Protein AF-A0A936EGN8-F1 (afdb_monomer)

Foldseek 3Di:
DQEEEEFAEQDPVRHGDPVSVVVQVVVCVVVVLNYEYEAEYCDWDWDDDVSYIYTHAHADPPCVQRHGPRLLCVLQVDQHQEYEYEDYDPVSVVSLVVSCVNNVHDYHYDYDVPPPPPDDDDPPPPDDPPDDDDDD

Structure (mmCIF, N/CA/C/O backbone):
data_AF-A0A936EGN8-F1
#
_entry.id   AF-A0A936EGN8-F1
#
loop_
_atom_site.group_PDB
_atom_site.id
_atom_site.type_symbol
_atom_site.label_atom_id
_atom_site.label_alt_id
_atom_site.label_comp_id
_atom_site.label_asym_id
_atom_site.label_entity_id
_atom_site.label_seq_id
_atom_site.pdbx_PDB_ins_code
_atom_site.Cartn_x
_atom_site.Cartn_y
_atom_site.Cartn_z
_atom_site.occupancy
_atom_site.B_iso_or_equiv
_atom_site.auth_seq_id
_atom_site.auth_comp_id
_atom_site.auth_asym_id
_atom_site.auth_atom_id
_atom_site.pdbx_PDB_model_num
ATOM 1 N N . MET A 1 1 ? -2.311 2.245 14.837 1.00 80.75 1 MET A N 1
ATOM 2 C CA . MET A 1 1 ? -2.786 1.281 13.823 1.00 80.75 1 MET A CA 1
ATOM 3 C C . MET A 1 1 ? -1.656 0.881 12.886 1.00 80.75 1 MET A C 1
ATOM 5 O O . MET A 1 1 ? -0.780 1.708 12.692 1.00 80.75 1 MET A O 1
ATOM 9 N N . ARG A 1 2 ? -1.634 -0.321 12.297 1.00 89.88 2 ARG A N 1
ATOM 10 C CA . ARG A 1 2 ? -0.631 -0.701 11.271 1.00 89.88 2 ARG A CA 1
ATOM 11 C C . ARG A 1 2 ? -1.094 -0.298 9.873 1.00 89.88 2 ARG A C 1
ATOM 13 O O . ARG A 1 2 ? -1.882 -1.013 9.254 1.00 89.88 2 ARG A O 1
ATOM 20 N N . ILE A 1 3 ? -0.594 0.835 9.389 1.00 93.06 3 ILE A N 1
ATOM 21 C CA . ILE A 1 3 ? -1.029 1.446 8.130 1.00 93.06 3 ILE A CA 1
ATOM 22 C C . ILE A 1 3 ? 0.050 1.280 7.060 1.00 93.06 3 ILE A C 1
ATOM 24 O O . ILE A 1 3 ? 1.233 1.525 7.302 1.00 93.06 3 ILE A O 1
ATOM 28 N N . VAL A 1 4 ? -0.360 0.903 5.853 1.00 93.62 4 VAL A N 1
ATOM 29 C CA . VAL A 1 4 ? 0.516 0.890 4.678 1.00 93.62 4 VAL A CA 1
ATOM 30 C C . VAL A 1 4 ? -0.022 1.834 3.620 1.00 93.62 4 VAL A C 1
ATOM 32 O O . VAL A 1 4 ? -1.131 1.651 3.129 1.00 93.62 4 VAL A O 1
ATOM 35 N N . HIS A 1 5 ? 0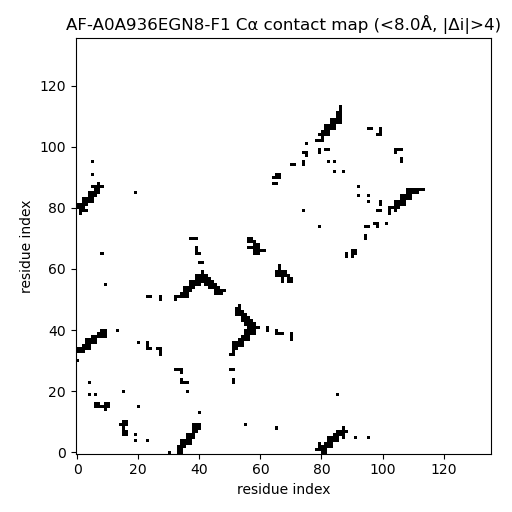.808 2.790 3.220 1.00 92.62 5 HIS A N 1
ATOM 36 C CA . HIS A 1 5 ? 0.6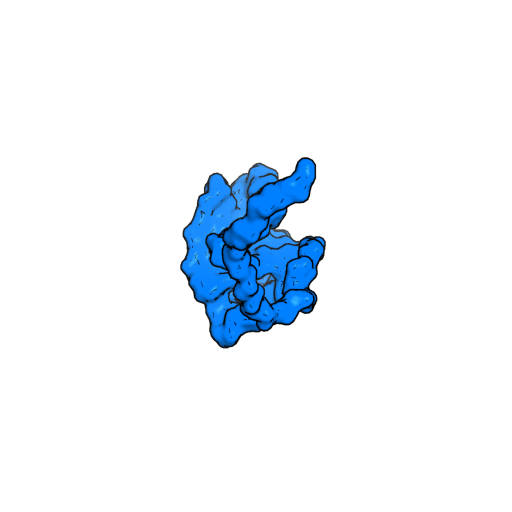41 3.561 1.999 1.00 92.62 5 HIS A CA 1
ATOM 37 C C . HIS A 1 5 ? 1.280 2.797 0.854 1.00 92.62 5 HIS A C 1
ATOM 39 O O . HIS A 1 5 ? 2.477 2.521 0.876 1.00 92.62 5 HIS A O 1
ATOM 45 N N . LEU A 1 6 ? 0.492 2.461 -0.154 1.00 89.88 6 LEU A N 1
ATOM 46 C CA . LEU A 1 6 ? 0.990 1.891 -1.389 1.00 89.88 6 LEU A CA 1
ATOM 47 C C . LEU A 1 6 ? 1.031 2.998 -2.437 1.00 89.88 6 LEU A C 1
ATOM 49 O O . LEU A 1 6 ? -0.014 3.484 -2.859 1.00 89.88 6 LEU A O 1
ATOM 53 N N . ALA A 1 7 ? 2.232 3.421 -2.805 1.00 85.62 7 ALA A N 1
ATOM 54 C CA . ALA A 1 7 ? 2.460 4.516 -3.733 1.00 85.62 7 ALA A CA 1
ATOM 55 C C . ALA A 1 7 ? 2.627 4.013 -5.180 1.00 85.62 7 ALA A C 1
ATOM 57 O O . ALA A 1 7 ? 3.054 2.865 -5.379 1.00 85.62 7 ALA A O 1
ATOM 58 N N . PRO A 1 8 ? 2.353 4.863 -6.192 1.00 72.62 8 PRO A N 1
ATOM 59 C CA . PRO A 1 8 ? 2.725 4.580 -7.575 1.00 72.62 8 PRO A CA 1
ATOM 60 C C . PRO A 1 8 ? 4.245 4.393 -7.686 1.00 72.62 8 PRO A C 1
ATOM 62 O O . PRO A 1 8 ? 4.982 4.738 -6.759 1.00 72.62 8 PRO A O 1
ATOM 65 N N . HIS A 1 9 ? 4.714 3.856 -8.819 1.00 64.44 9 HIS A N 1
ATOM 66 C CA . HIS A 1 9 ? 6.144 3.717 -9.129 1.00 64.44 9 HIS A CA 1
ATOM 67 C C . HIS A 1 9 ? 6.968 4.911 -8.621 1.00 64.44 9 HIS A C 1
ATOM 69 O O . HIS A 1 9 ? 6.570 6.064 -8.803 1.00 64.44 9 HIS A O 1
ATOM 75 N N . LEU A 1 10 ? 8.119 4.629 -8.000 1.00 61.81 10 LEU A N 1
ATOM 76 C CA . LEU A 1 10 ? 9.070 5.676 -7.625 1.00 61.81 10 LEU A CA 1
ATOM 77 C C . LEU A 1 10 ? 9.386 6.534 -8.851 1.00 61.81 10 LEU A C 1
ATOM 79 O O . LEU A 1 10 ? 9.612 5.998 -9.938 1.00 61.81 10 LEU A O 1
ATOM 83 N N . SER A 1 11 ? 9.399 7.855 -8.662 1.00 54.53 11 SER A N 1
ATOM 84 C CA . SER A 1 11 ? 9.835 8.806 -9.688 1.00 54.53 11 SER A CA 1
ATOM 85 C C . SER A 1 11 ? 11.205 8.416 -10.259 1.00 54.53 11 SER A C 1
ATOM 87 O O . SER A 1 11 ? 11.956 7.668 -9.633 1.00 54.53 11 SER A O 1
ATOM 89 N N . ALA A 1 12 ? 11.582 8.962 -11.419 1.00 41.56 12 ALA A N 1
ATOM 90 C CA . ALA A 1 12 ? 12.909 8.744 -12.012 1.00 41.56 12 ALA A CA 1
ATOM 91 C C . ALA A 1 12 ? 14.075 9.083 -11.050 1.00 41.56 12 ALA A C 1
ATOM 93 O O . ALA A 1 12 ? 15.164 8.536 -11.185 1.00 41.56 12 ALA A O 1
ATOM 94 N N . ALA A 1 13 ? 13.829 9.926 -10.038 1.00 49.22 13 ALA A N 1
ATOM 95 C CA . ALA A 1 13 ? 14.766 10.254 -8.961 1.00 49.22 13 ALA A CA 1
ATOM 96 C C . ALA A 1 13 ? 14.781 9.237 -7.793 1.00 49.22 13 ALA A C 1
ATOM 98 O O . ALA A 1 13 ? 15.483 9.432 -6.802 1.00 49.22 13 ALA A O 1
ATOM 99 N N . GLY A 1 14 ? 13.997 8.160 -7.865 1.00 52.94 14 GLY A N 1
ATOM 100 C CA . GLY A 1 14 ? 13.889 7.148 -6.814 1.00 52.94 14 GLY A CA 1
ATOM 101 C C . GLY A 1 14 ? 13.109 7.606 -5.576 1.00 52.94 14 GLY A C 1
ATOM 102 O O . GLY A 1 14 ? 13.287 7.020 -4.509 1.00 52.94 14 GLY A O 1
ATOM 103 N N . ALA A 1 15 ? 12.268 8.641 -5.698 1.00 60.12 15 ALA A N 1
ATOM 104 C CA . ALA A 1 15 ? 11.488 9.214 -4.597 1.00 60.12 15 ALA A CA 1
ATOM 105 C C . ALA A 1 15 ? 9.974 9.015 -4.784 1.00 60.12 15 AL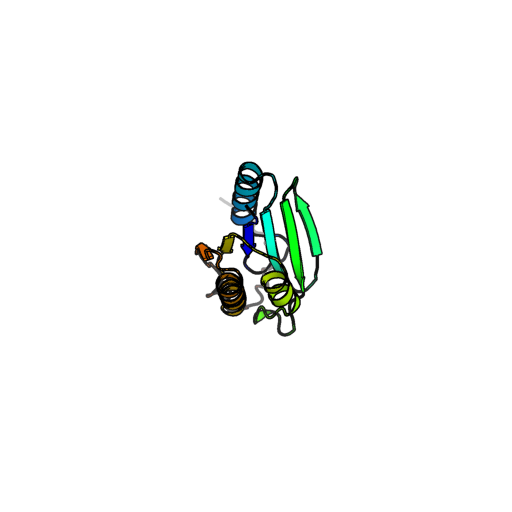A A C 1
ATOM 107 O O . ALA A 1 15 ? 9.466 9.033 -5.911 1.00 60.12 15 ALA A O 1
ATOM 108 N N . PHE A 1 16 ? 9.261 8.835 -3.670 1.00 71.81 16 PHE A N 1
ATOM 109 C CA . PHE A 1 16 ? 7.798 8.796 -3.633 1.00 71.81 16 PHE A CA 1
ATOM 110 C C . PHE A 1 16 ? 7.209 10.192 -3.868 1.00 71.81 16 PHE A C 1
ATOM 112 O O . PHE A 1 16 ? 7.869 11.196 -3.605 1.00 71.81 16 PHE A O 1
ATOM 119 N N . ALA A 1 17 ? 5.964 10.251 -4.349 1.00 77.19 17 ALA A N 1
ATOM 120 C CA . ALA A 1 17 ? 5.272 11.518 -4.568 1.00 77.19 17 ALA A CA 1
ATOM 121 C C . ALA A 1 17 ? 5.203 12.341 -3.258 1.00 77.19 17 ALA A C 1
ATOM 123 O O . ALA A 1 17 ? 4.826 11.774 -2.225 1.00 77.19 17 ALA A O 1
ATOM 124 N N . PRO A 1 18 ? 5.533 13.649 -3.281 1.00 80.69 18 PRO A N 1
ATOM 125 C CA . PRO A 1 18 ? 5.553 14.497 -2.087 1.00 80.69 18 PRO A CA 1
ATOM 126 C C . PRO A 1 18 ? 4.247 14.475 -1.291 1.00 80.69 18 PRO A C 1
ATOM 128 O O . PRO A 1 18 ? 4.288 14.367 -0.070 1.00 80.69 18 PRO A O 1
ATOM 131 N N . ASP A 1 19 ? 3.098 14.476 -1.969 1.00 82.38 19 ASP A N 1
ATOM 132 C CA . ASP A 1 19 ? 1.784 14.465 -1.313 1.00 82.38 19 ASP A CA 1
ATOM 133 C C . ASP A 1 19 ? 1.532 13.160 -0.548 1.00 82.38 19 ASP A C 1
ATOM 135 O O . ASP A 1 19 ? 1.026 13.168 0.575 1.00 82.38 19 ASP A O 1
ATOM 139 N N . VAL A 1 20 ? 1.954 12.026 -1.122 1.00 86.12 20 VAL A N 1
ATOM 140 C CA . VAL A 1 20 ? 1.873 10.714 -0.462 1.00 86.12 20 VAL A CA 1
ATOM 141 C C . VAL A 1 20 ? 2.768 10.694 0.771 1.00 86.12 20 VAL A C 1
ATOM 143 O O . VAL A 1 20 ? 2.360 10.177 1.809 1.00 86.12 20 VAL A O 1
ATOM 146 N N . LEU A 1 21 ? 3.970 11.269 0.675 1.00 86.62 21 LEU A N 1
ATOM 147 C CA . LEU A 1 21 ? 4.898 11.371 1.800 1.00 86.62 21 LEU A CA 1
ATOM 148 C C . LEU A 1 21 ? 4.358 12.281 2.905 1.00 86.62 21 LEU A C 1
ATOM 150 O O . LEU A 1 21 ? 4.399 11.890 4.068 1.00 86.62 21 LEU A O 1
ATOM 154 N N . ALA A 1 22 ? 3.828 13.455 2.560 1.00 87.69 22 ALA A N 1
ATOM 155 C CA . ALA A 1 22 ? 3.258 14.397 3.518 1.00 87.69 22 ALA A CA 1
ATOM 156 C C . ALA A 1 22 ? 2.073 13.778 4.271 1.00 87.69 22 ALA A C 1
ATOM 158 O O . ALA A 1 22 ? 2.019 13.835 5.501 1.00 87.69 22 ALA A O 1
ATOM 159 N N . LEU A 1 23 ? 1.168 13.113 3.548 1.00 89.12 23 LEU A N 1
ATOM 160 C CA . LEU A 1 23 ? 0.027 12.430 4.146 1.00 89.12 23 LEU A CA 1
ATOM 161 C C . LEU A 1 23 ? 0.458 11.248 5.025 1.00 89.12 23 LEU A C 1
ATOM 163 O O . LEU A 1 23 ? 0.011 11.136 6.166 1.00 89.12 23 LEU A O 1
ATOM 167 N N . ALA A 1 24 ? 1.361 10.398 4.529 1.00 90.00 24 ALA A N 1
ATOM 168 C CA . ALA A 1 24 ? 1.875 9.268 5.297 1.00 90.00 24 ALA A CA 1
ATOM 169 C C . ALA A 1 24 ? 2.605 9.733 6.565 1.00 90.00 24 ALA A C 1
ATOM 171 O O . ALA A 1 24 ? 2.483 9.101 7.612 1.00 90.00 24 ALA A O 1
ATOM 172 N N . HIS A 1 25 ? 3.323 10.855 6.497 1.00 90.31 25 HIS A N 1
ATOM 173 C CA . HIS A 1 25 ? 3.985 11.458 7.647 1.00 90.31 25 HIS A CA 1
ATOM 174 C C . HIS A 1 25 ? 2.976 11.995 8.673 1.00 90.31 25 HIS A C 1
ATOM 176 O O . HIS A 1 25 ? 3.098 11.695 9.860 1.00 90.31 25 HIS A O 1
ATOM 182 N N . ALA A 1 26 ? 1.934 12.707 8.234 1.00 89.75 26 ALA A N 1
ATOM 183 C CA . ALA A 1 26 ? 0.860 13.164 9.120 1.00 89.75 26 ALA A CA 1
ATOM 184 C C . ALA A 1 26 ? 0.141 11.985 9.804 1.00 89.75 26 ALA A C 1
ATOM 186 O O . ALA A 1 26 ? -0.107 12.005 11.010 1.00 89.75 26 ALA A O 1
ATOM 187 N N . GLN A 1 27 ? -0.129 10.905 9.066 1.00 90.44 27 GLN A N 1
ATOM 188 C CA . GLN A 1 27 ? -0.709 9.689 9.641 1.00 90.44 27 GLN A CA 1
ATOM 189 C C . GLN A 1 27 ? 0.259 8.959 10.573 1.00 90.44 27 GLN A C 1
ATOM 191 O O . GLN A 1 27 ? -0.187 8.387 11.568 1.00 90.44 27 GLN A O 1
ATOM 196 N N . ALA A 1 28 ? 1.565 8.992 10.293 1.00 90.44 28 ALA A N 1
ATOM 197 C CA . ALA A 1 28 ? 2.587 8.450 11.184 1.00 90.44 28 ALA A CA 1
ATOM 198 C C . ALA A 1 28 ? 2.594 9.182 12.524 1.00 90.44 28 ALA A C 1
ATOM 200 O O . ALA A 1 28 ? 2.613 8.527 13.563 1.00 90.44 28 ALA A O 1
ATOM 201 N N . GLN A 1 29 ? 2.486 10.511 12.511 1.00 88.94 29 GLN A N 1
ATOM 202 C CA . GLN A 1 29 ? 2.369 11.314 13.729 1.00 88.94 29 GLN A CA 1
ATOM 203 C C . GLN A 1 29 ? 1.097 10.971 14.518 1.00 88.94 29 GLN A C 1
ATOM 205 O O . GLN A 1 29 ? 1.162 10.794 15.730 1.00 88.94 29 GLN A O 1
ATOM 210 N N . ALA A 1 30 ? -0.039 10.792 13.838 1.00 87.94 30 ALA A N 1
ATOM 211 C CA . ALA A 1 30 ? -1.306 10.434 14.483 1.00 87.94 30 ALA A CA 1
ATOM 212 C C . ALA A 1 30 ? -1.384 8.969 14.967 1.00 87.94 30 ALA A C 1
ATOM 214 O O . ALA A 1 30 ? -2.207 8.643 15.817 1.00 87.94 30 ALA A O 1
ATOM 215 N N . SER A 1 31 ? -0.556 8.074 14.415 1.00 83.94 31 SER A N 1
ATOM 216 C CA . SER A 1 31 ? -0.608 6.621 14.659 1.00 83.94 31 SER A CA 1
ATOM 217 C C . SER A 1 31 ? 0.612 6.072 15.407 1.00 83.94 31 SER A C 1
ATOM 219 O O . SER A 1 31 ? 0.847 4.860 15.350 1.00 83.94 31 SER A O 1
ATOM 221 N N . GLU A 1 32 ? 1.396 6.939 16.059 1.00 85.19 32 GLU A N 1
ATOM 222 C CA . GLU A 1 32 ? 2.626 6.590 16.794 1.00 85.19 32 GLU A CA 1
ATOM 223 C C . GLU A 1 32 ? 3.649 5.819 15.932 1.00 85.19 32 GLU A C 1
ATOM 225 O O . GLU A 1 32 ? 4.142 4.753 16.302 1.00 85.19 32 GLU A O 1
ATOM 230 N N . GLY A 1 33 ? 3.924 6.308 14.720 1.00 76.06 33 GLY A N 1
ATOM 231 C CA . GLY A 1 33 ? 4.986 5.781 13.851 1.00 76.06 33 GLY A CA 1
ATOM 232 C C . GLY A 1 33 ? 4.685 4.437 13.176 1.00 76.06 33 GLY A C 1
ATOM 233 O O . GLY A 1 33 ? 5.532 3.876 12.487 1.00 76.06 33 GLY A O 1
ATOM 234 N N . ARG A 1 34 ? 3.472 3.890 13.305 1.00 86.56 34 ARG A N 1
ATOM 235 C CA . ARG A 1 34 ? 3.106 2.575 12.733 1.00 86.56 34 ARG A CA 1
ATOM 236 C C . ARG A 1 34 ? 2.691 2.628 11.254 1.00 86.56 34 ARG A C 1
ATOM 238 O O . ARG A 1 34 ? 1.816 1.872 10.822 1.00 86.56 34 ARG A O 1
ATOM 245 N N . VAL A 1 35 ? 3.318 3.510 10.477 1.00 91.88 35 VAL A N 1
ATOM 246 C CA . VAL A 1 35 ? 2.994 3.769 9.067 1.00 91.88 35 VAL A CA 1
ATOM 247 C C . VAL A 1 35 ? 4.198 3.456 8.190 1.00 91.88 35 VAL A C 1
ATOM 249 O O . VAL A 1 35 ? 5.331 3.798 8.524 1.00 91.88 35 VAL A O 1
ATOM 252 N N . LYS A 1 36 ? 3.959 2.801 7.053 1.00 92.56 36 LYS A N 1
ATOM 253 C CA . LYS A 1 36 ? 4.992 2.527 6.045 1.00 92.56 36 LYS A CA 1
ATOM 254 C C . LYS A 1 36 ? 4.534 2.988 4.677 1.00 92.56 36 LYS A C 1
ATOM 256 O O . LYS A 1 36 ? 3.360 2.837 4.350 1.00 92.56 36 LYS A O 1
ATOM 261 N N . VAL A 1 37 ? 5.464 3.461 3.856 1.00 91.56 37 VAL A N 1
ATOM 262 C CA . VAL A 1 37 ? 5.228 3.702 2.428 1.00 91.56 37 VAL A CA 1
ATOM 263 C C . VAL A 1 37 ? 5.946 2.630 1.628 1.00 91.56 37 VAL A C 1
ATOM 265 O O . VAL A 1 37 ? 7.151 2.434 1.774 1.00 91.56 37 VAL A O 1
ATOM 268 N N . LEU A 1 38 ? 5.200 1.926 0.787 1.00 90.44 38 LEU A N 1
ATOM 269 C CA . LEU A 1 38 ? 5.692 0.865 -0.075 1.00 90.44 38 LEU A CA 1
ATOM 270 C C . LEU A 1 38 ? 5.461 1.242 -1.536 1.00 90.44 38 LEU A C 1
ATOM 272 O O . LEU A 1 38 ? 4.447 1.844 -1.880 1.00 90.44 38 LEU A O 1
ATOM 276 N N . GLY A 1 39 ? 6.358 0.810 -2.413 1.00 87.38 39 GLY A N 1
ATOM 277 C CA . GLY A 1 39 ? 6.151 0.875 -3.856 1.00 87.38 39 GLY A CA 1
ATOM 278 C C . GLY A 1 39 ? 7.052 -0.097 -4.598 1.00 87.38 39 GLY A C 1
ATOM 279 O O . GLY A 1 39 ? 8.044 -0.583 -4.052 1.00 87.38 39 GLY A O 1
ATOM 280 N N . ALA A 1 40 ? 6.693 -0.395 -5.844 1.00 84.88 40 ALA A N 1
ATOM 281 C CA . ALA A 1 40 ? 7.545 -1.165 -6.740 1.00 84.88 40 ALA A CA 1
ATOM 282 C C . ALA A 1 40 ? 8.524 -0.232 -7.474 1.00 84.88 40 ALA A C 1
ATOM 284 O O . ALA A 1 40 ? 8.137 0.842 -7.939 1.00 84.88 40 ALA A O 1
ATOM 285 N N . ALA A 1 41 ? 9.783 -0.644 -7.601 1.00 80.81 41 ALA A N 1
ATOM 286 C CA . ALA A 1 41 ? 10.816 0.101 -8.320 1.00 80.81 41 ALA A CA 1
ATOM 287 C C . ALA A 1 41 ? 11.858 -0.843 -8.931 1.00 80.81 41 ALA A C 1
ATOM 289 O O . ALA A 1 41 ? 11.949 -1.976 -8.469 1.00 80.81 41 ALA A O 1
ATOM 290 N N . PRO A 1 42 ? 12.642 -0.416 -9.940 1.00 78.38 42 PRO A N 1
ATOM 291 C CA . PRO A 1 42 ? 13.676 -1.263 -10.542 1.00 78.38 42 PRO A CA 1
ATOM 292 C C . PRO A 1 42 ? 14.630 -1.859 -9.501 1.00 78.38 42 PRO A C 1
ATOM 294 O O . PRO A 1 42 ? 14.859 -3.065 -9.499 1.00 78.38 42 PRO A O 1
ATOM 297 N N . ASP A 1 43 ? 15.063 -1.034 -8.546 1.00 81.25 43 ASP A N 1
ATOM 298 C CA . ASP A 1 43 ? 15.963 -1.438 -7.472 1.00 81.25 43 ASP A CA 1
ATOM 299 C C . ASP A 1 43 ? 15.267 -1.402 -6.112 1.00 81.25 43 ASP A C 1
ATOM 301 O O . ASP A 1 43 ? 14.502 -0.486 -5.789 1.00 81.25 43 ASP A O 1
ATOM 305 N N . ALA A 1 44 ? 15.5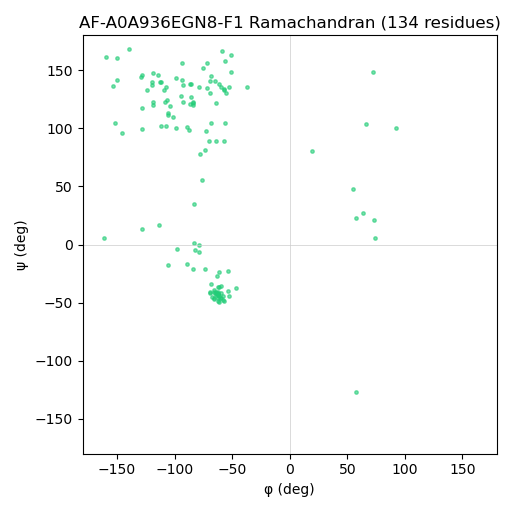63 -2.403 -5.282 1.00 85.50 44 ALA A N 1
ATOM 306 C CA . ALA A 1 44 ? 15.119 -2.407 -3.898 1.00 85.50 44 ALA A CA 1
ATOM 307 C C . ALA A 1 44 ? 15.908 -1.374 -3.082 1.00 85.50 44 ALA A C 1
ATOM 309 O O . ALA A 1 44 ? 17.133 -1.294 -3.151 1.00 85.50 44 ALA A O 1
ATOM 310 N N . ARG A 1 45 ? 15.201 -0.603 -2.260 1.00 87.00 45 ARG A N 1
ATOM 311 C CA . ARG A 1 45 ? 15.780 0.425 -1.389 1.00 87.00 45 ARG A CA 1
ATOM 312 C C . ARG A 1 45 ? 14.918 0.572 -0.151 1.00 87.00 45 ARG A C 1
ATOM 314 O O . ARG A 1 45 ? 13.696 0.508 -0.225 1.00 87.00 45 ARG A O 1
ATOM 321 N N . THR A 1 46 ? 15.548 0.773 0.996 1.00 88.69 46 THR A N 1
ATOM 322 C CA . THR A 1 46 ? 14.850 1.152 2.226 1.00 88.69 46 THR A CA 1
ATOM 323 C C . THR A 1 46 ? 15.459 2.445 2.736 1.00 88.69 46 THR A C 1
AT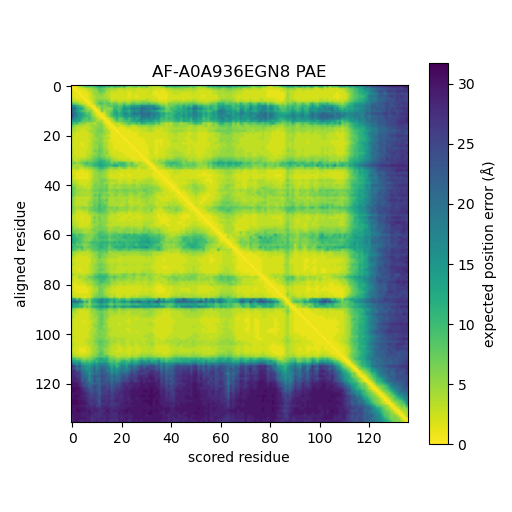OM 325 O O . THR A 1 46 ? 16.680 2.579 2.769 1.00 88.69 46 THR A O 1
ATOM 328 N N . SER A 1 47 ? 14.616 3.399 3.102 1.00 86.75 47 SER A N 1
ATOM 329 C CA . SER A 1 47 ? 15.015 4.653 3.732 1.00 86.75 47 SER A CA 1
ATOM 330 C C . SER A 1 47 ? 14.028 5.019 4.837 1.00 86.75 47 SER A C 1
ATOM 332 O O . SER A 1 47 ? 12.975 4.395 4.990 1.00 86.75 47 SER A O 1
ATOM 334 N N . ARG A 1 48 ? 14.393 6.007 5.654 1.00 85.50 48 ARG A N 1
ATOM 335 C CA . ARG A 1 48 ? 13.533 6.551 6.705 1.00 85.50 48 ARG A CA 1
ATOM 336 C C . ARG A 1 48 ? 13.475 8.065 6.607 1.00 85.50 48 ARG A C 1
ATOM 338 O O . ARG A 1 48 ? 14.480 8.693 6.284 1.00 85.50 48 ARG A O 1
ATOM 345 N N . VAL A 1 49 ? 12.309 8.624 6.903 1.00 80.62 49 VAL A N 1
ATOM 346 C CA . VAL A 1 49 ? 12.091 10.067 7.053 1.00 80.62 49 VAL A CA 1
ATOM 347 C C . VAL A 1 49 ? 11.394 10.269 8.392 1.00 80.62 49 VAL A C 1
ATOM 349 O O . VAL A 1 49 ? 10.201 9.999 8.520 1.00 80.62 49 VAL A O 1
ATOM 352 N N . GLY A 1 50 ? 12.163 10.652 9.414 1.00 81.62 50 GLY A N 1
ATOM 353 C CA . GLY A 1 50 ? 11.703 10.572 10.803 1.00 81.62 50 GLY A CA 1
ATOM 354 C C . GLY A 1 50 ? 11.313 9.134 11.164 1.00 81.62 50 GLY A C 1
ATOM 355 O O . GLY A 1 50 ? 12.075 8.200 10.913 1.00 81.62 50 GLY A O 1
ATOM 356 N N . GLU A 1 51 ? 10.093 8.960 11.672 1.00 80.50 51 GLU A N 1
ATOM 357 C CA . GLU A 1 51 ? 9.518 7.655 12.038 1.00 80.50 51 GLU A CA 1
ATOM 358 C C . GLU A 1 51 ? 8.912 6.885 10.849 1.00 80.50 51 GLU A C 1
ATOM 360 O O . GLU A 1 51 ? 8.481 5.742 10.991 1.00 80.50 51 GLU A O 1
ATOM 365 N N . LEU A 1 52 ? 8.866 7.490 9.656 1.00 86.00 52 LEU A N 1
ATOM 366 C CA . LEU A 1 52 ? 8.258 6.882 8.476 1.00 86.00 52 LEU A CA 1
ATOM 367 C C . LEU A 1 52 ? 9.246 5.946 7.768 1.00 86.00 52 LEU A C 1
ATOM 369 O O . LEU A 1 52 ? 10.291 6.382 7.280 1.00 86.00 52 LEU A O 1
ATOM 373 N N . GLU A 1 53 ? 8.897 4.662 7.652 1.00 88.62 53 GLU A N 1
ATOM 374 C CA . GLU A 1 53 ? 9.655 3.693 6.851 1.00 88.62 53 GLU A CA 1
ATOM 375 C C . GLU A 1 53 ? 9.222 3.761 5.380 1.00 88.62 53 GLU A C 1
ATOM 377 O O . GLU A 1 53 ? 8.058 3.532 5.046 1.00 88.62 53 GLU A O 1
ATOM 382 N N . LEU A 1 54 ? 10.177 4.030 4.493 1.00 88.94 54 LEU A N 1
ATOM 383 C CA . LEU A 1 54 ? 9.993 4.076 3.047 1.00 88.94 54 LEU A CA 1
ATOM 384 C C . LEU A 1 54 ? 10.665 2.852 2.421 1.00 88.94 54 LEU A C 1
ATOM 386 O O . LEU A 1 54 ? 11.870 2.652 2.584 1.00 88.94 54 LEU A O 1
ATOM 390 N N . ARG A 1 55 ? 9.916 2.027 1.683 1.00 90.00 55 ARG A N 1
ATOM 391 C CA . ARG A 1 55 ? 10.462 0.840 1.011 1.00 90.00 55 ARG A CA 1
ATOM 392 C C . ARG A 1 55 ? 10.103 0.784 -0.463 1.00 90.00 55 ARG A C 1
ATOM 394 O O . ARG A 1 55 ? 8.952 0.591 -0.850 1.00 90.00 55 ARG A O 1
ATOM 401 N N . ALA A 1 56 ? 11.144 0.829 -1.272 1.00 87.38 56 ALA A N 1
ATOM 402 C CA . ALA A 1 56 ? 11.143 0.397 -2.650 1.00 87.38 56 ALA A CA 1
ATOM 403 C C . ALA A 1 56 ? 11.385 -1.115 -2.704 1.00 87.38 56 ALA A C 1
ATOM 405 O O . ALA A 1 56 ? 12.392 -1.613 -2.192 1.00 87.38 56 ALA A O 1
ATOM 406 N N . LEU A 1 57 ? 10.469 -1.854 -3.317 1.00 88.50 57 LEU A N 1
ATOM 407 C CA . LEU A 1 57 ? 10.581 -3.295 -3.515 1.00 88.50 57 LEU A CA 1
ATOM 408 C C . LEU A 1 57 ? 10.835 -3.570 -4.995 1.00 88.50 57 LEU A C 1
ATOM 410 O O . LEU A 1 57 ? 10.154 -3.013 -5.854 1.00 88.50 57 LEU A O 1
ATOM 414 N N . ALA A 1 58 ? 11.816 -4.430 -5.276 1.00 86.38 58 ALA A N 1
ATOM 415 C CA . ALA A 1 58 ? 12.262 -4.692 -6.639 1.00 86.38 58 ALA A CA 1
ATOM 416 C C . ALA A 1 58 ? 11.096 -5.144 -7.534 1.00 86.38 58 ALA A C 1
ATOM 418 O O . ALA A 1 58 ? 10.315 -6.037 -7.173 1.00 86.38 58 ALA A O 1
ATOM 419 N N . ALA A 1 59 ? 10.977 -4.497 -8.686 1.00 83.75 59 ALA A N 1
ATOM 420 C CA . ALA A 1 59 ? 10.060 -4.837 -9.750 1.00 83.75 59 ALA A CA 1
ATOM 421 C C . ALA A 1 59 ? 10.702 -5.897 -10.650 1.00 83.75 59 ALA A C 1
ATOM 423 O O . ALA A 1 59 ? 11.882 -5.841 -10.983 1.00 83.75 59 ALA A O 1
ATOM 424 N N . GLU A 1 60 ? 9.903 -6.875 -11.045 1.00 85.69 60 GLU A N 1
ATOM 425 C CA . GLU A 1 60 ? 10.271 -7.874 -12.033 1.00 85.69 60 GLU A CA 1
ATOM 426 C C . GLU A 1 60 ? 10.229 -7.271 -13.434 1.00 85.69 60 GLU A C 1
ATOM 428 O O . GLU A 1 60 ? 9.427 -6.383 -13.742 1.00 85.69 60 GLU A O 1
ATOM 433 N N . TRP A 1 61 ? 11.058 -7.822 -14.313 1.00 77.31 61 TRP A N 1
ATOM 434 C CA . TRP A 1 61 ? 10.983 -7.512 -15.727 1.00 77.31 61 TRP A CA 1
ATOM 435 C C . TRP A 1 61 ? 9.692 -8.095 -16.349 1.00 77.31 61 TRP A C 1
ATOM 437 O O . TRP A 1 61 ? 9.313 -9.225 -16.023 1.00 77.31 61 TRP A O 1
ATOM 447 N N . PRO A 1 62 ? 9.015 -7.378 -17.265 1.00 73.00 62 PRO A N 1
ATOM 448 C CA . PRO A 1 62 ? 9.277 -5.998 -17.661 1.00 73.00 62 PRO A CA 1
ATOM 449 C C . PRO A 1 62 ? 8.722 -4.994 -16.627 1.00 73.00 62 PRO A C 1
ATOM 451 O O . PRO A 1 62 ? 7.565 -5.111 -16.210 1.00 73.00 62 PRO A O 1
ATOM 454 N N . PRO A 1 63 ? 9.500 -3.956 -16.257 1.00 66.31 63 PRO A N 1
ATOM 455 C CA . PRO A 1 63 ? 9.190 -3.072 -15.128 1.00 66.31 63 PRO A CA 1
ATOM 456 C C . PRO A 1 63 ? 7.889 -2.282 -15.307 1.00 66.31 63 PRO A C 1
ATOM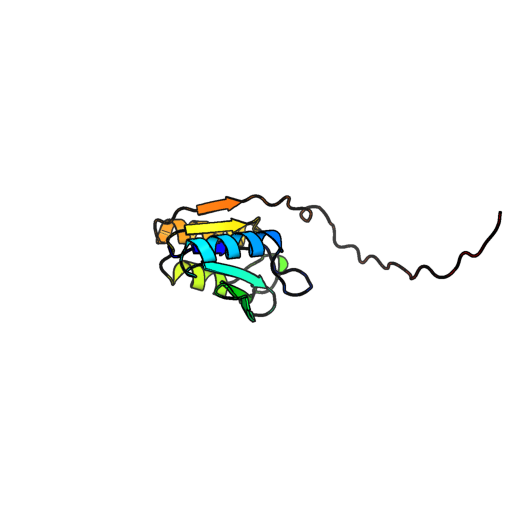 458 O O . PRO A 1 63 ? 7.222 -1.976 -14.324 1.00 66.31 63 PRO A O 1
ATOM 461 N N . ARG A 1 64 ? 7.478 -2.019 -16.557 1.00 66.56 64 ARG A N 1
ATOM 462 C CA . ARG A 1 64 ? 6.223 -1.321 -16.891 1.00 66.56 64 ARG A CA 1
ATOM 463 C C . ARG A 1 64 ? 4.969 -2.054 -16.406 1.00 66.56 64 ARG A C 1
ATOM 465 O O . ARG A 1 64 ? 3.939 -1.424 -16.213 1.00 66.56 64 ARG A O 1
ATOM 472 N N . LEU A 1 65 ? 5.043 -3.370 -16.191 1.00 68.19 65 LEU A N 1
ATOM 473 C CA . LEU A 1 65 ? 3.918 -4.140 -15.655 1.00 68.19 65 LEU A CA 1
ATOM 474 C C . LEU A 1 65 ? 3.764 -3.989 -14.135 1.00 68.19 65 LEU A C 1
ATOM 476 O O . LEU A 1 65 ? 2.822 -4.548 -13.570 1.00 68.19 65 LEU A O 1
ATOM 480 N N . GLY A 1 66 ? 4.699 -3.313 -13.453 1.00 68.62 66 GLY A N 1
ATOM 481 C CA . GLY A 1 66 ? 4.663 -3.120 -12.001 1.00 68.62 66 GLY A CA 1
ATOM 482 C C . GLY A 1 66 ? 4.610 -4.435 -11.214 1.00 68.62 66 GLY A C 1
ATOM 483 O O . GLY A 1 66 ? 4.119 -4.485 -10.083 1.00 68.62 66 GLY A O 1
ATOM 484 N N . ARG A 1 67 ? 5.054 -5.544 -11.819 1.00 81.94 67 ARG A N 1
ATOM 485 C CA . ARG A 1 67 ? 5.087 -6.854 -11.168 1.00 81.94 67 ARG A CA 1
ATOM 486 C C . ARG A 1 67 ? 6.155 -6.827 -10.089 1.00 81.94 67 ARG A C 1
ATOM 488 O O . ARG A 1 67 ? 7.279 -6.442 -10.355 1.00 81.94 67 ARG A O 1
ATOM 495 N N . SER A 1 68 ? 5.822 -7.253 -8.878 1.00 87.62 68 SER A N 1
ATOM 496 C CA . SER A 1 68 ? 6.803 -7.381 -7.804 1.00 87.62 68 SER A CA 1
ATOM 497 C C . SER A 1 68 ? 6.355 -8.469 -6.837 1.00 87.62 68 SER A C 1
ATOM 499 O O . SER A 1 68 ? 5.442 -8.270 -6.027 1.00 87.62 68 SER A O 1
ATOM 501 N N . ARG A 1 69 ? 6.994 -9.645 -6.907 1.00 89.69 69 ARG A N 1
ATOM 502 C CA . ARG A 1 69 ? 6.802 -10.709 -5.913 1.00 89.69 69 ARG A CA 1
ATOM 503 C C . ARG A 1 69 ? 7.176 -10.244 -4.512 1.00 89.69 69 ARG A C 1
ATOM 505 O O . ARG A 1 69 ? 6.498 -10.632 -3.565 1.00 89.69 69 ARG A O 1
ATOM 512 N N . ALA A 1 70 ? 8.199 -9.399 -4.381 1.00 89.00 70 ALA A N 1
ATOM 513 C CA . ALA A 1 70 ? 8.611 -8.829 -3.102 1.00 89.00 70 ALA A CA 1
ATOM 514 C C . ALA A 1 70 ? 7.496 -7.972 -2.480 1.00 89.00 70 ALA A C 1
ATOM 516 O O . ALA A 1 70 ? 7.158 -8.170 -1.313 1.00 89.00 70 ALA A O 1
ATOM 517 N N . LEU A 1 71 ? 6.863 -7.098 -3.271 1.00 90.38 71 LEU A N 1
ATOM 518 C CA . LEU A 1 71 ? 5.716 -6.300 -2.832 1.00 90.38 71 LEU A CA 1
ATOM 519 C C . LEU A 1 71 ? 4.529 -7.166 -2.423 1.00 90.38 71 LEU A C 1
ATOM 521 O O . LEU A 1 71 ? 3.997 -7.007 -1.324 1.00 90.38 71 LEU A O 1
ATOM 525 N N . ARG A 1 72 ? 4.150 -8.127 -3.271 1.00 92.38 72 ARG A N 1
ATOM 526 C CA . ARG A 1 72 ? 3.061 -9.060 -2.964 1.00 92.38 72 ARG A CA 1
ATOM 527 C C . ARG A 1 72 ? 3.339 -9.837 -1.675 1.00 92.38 72 ARG A C 1
ATOM 529 O O . ARG A 1 72 ? 2.464 -9.940 -0.824 1.00 92.38 72 ARG A O 1
ATOM 536 N N . HIS A 1 73 ? 4.543 -10.383 -1.528 1.00 93.19 73 HIS A N 1
ATOM 537 C CA . HIS A 1 73 ? 4.928 -11.152 -0.349 1.00 93.19 73 HIS A CA 1
ATOM 538 C C . HIS A 1 73 ? 4.897 -10.292 0.918 1.00 93.19 73 HIS A C 1
ATOM 540 O O . HIS A 1 73 ? 4.374 -10.729 1.938 1.00 93.19 73 HIS A O 1
ATOM 546 N N . HIS A 1 74 ? 5.389 -9.053 0.843 1.00 91.94 74 HIS A N 1
ATOM 547 C CA . HIS A 1 74 ? 5.381 -8.133 1.976 1.00 91.94 74 HIS A CA 1
ATOM 548 C C . HIS A 1 74 ? 3.957 -7.805 2.442 1.00 91.94 74 HIS A C 1
ATOM 550 O O . HIS A 1 74 ? 3.650 -7.944 3.624 1.00 91.94 74 HIS A O 1
ATOM 556 N N . LEU A 1 75 ? 3.071 -7.441 1.508 1.00 92.12 75 LEU A N 1
ATOM 557 C CA . LEU A 1 75 ? 1.677 -7.105 1.811 1.00 92.12 75 LEU A CA 1
ATOM 558 C C . LEU A 1 75 ? 0.900 -8.291 2.404 1.00 92.12 75 LEU A C 1
ATOM 560 O O . LEU A 1 75 ? 0.075 -8.110 3.294 1.00 92.12 75 LEU A O 1
ATOM 564 N N . LEU A 1 76 ? 1.165 -9.515 1.941 1.00 93.62 76 LEU A N 1
ATOM 565 C CA . LEU A 1 76 ? 0.474 -10.715 2.429 1.00 93.62 76 LEU A CA 1
ATOM 566 C C . LEU A 1 76 ? 1.091 -11.299 3.711 1.00 93.62 76 LEU A C 1
ATOM 568 O O . LEU A 1 76 ? 0.419 -12.054 4.416 1.00 93.62 76 LEU A O 1
ATOM 572 N N . GLY A 1 77 ? 2.355 -10.985 4.002 1.00 91.81 77 GLY A N 1
ATOM 573 C CA . GLY A 1 77 ? 3.128 -11.606 5.079 1.00 91.81 77 GLY A CA 1
ATOM 574 C C . GLY A 1 77 ? 3.011 -10.930 6.446 1.00 91.81 77 GLY A C 1
ATOM 575 O O . GLY A 1 77 ? 3.360 -11.547 7.445 1.00 91.81 77 GLY A O 1
ATOM 576 N N . SER A 1 78 ? 2.537 -9.685 6.517 1.00 85.38 78 SER A N 1
ATOM 577 C CA . SER A 1 78 ? 2.408 -8.932 7.776 1.00 85.38 78 SER A CA 1
ATOM 578 C C . SER A 1 78 ? 0.954 -8.538 8.038 1.00 85.38 78 SER A C 1
ATOM 580 O O . SER A 1 78 ? 0.295 -8.137 7.083 1.00 85.38 78 SER A O 1
ATOM 582 N N . PRO A 1 79 ? 0.448 -8.602 9.288 1.00 89.25 79 PRO A N 1
ATOM 583 C CA . PRO A 1 79 ? -0.895 -8.123 9.607 1.00 89.25 79 PRO A CA 1
ATOM 584 C C . PRO A 1 79 ? -0.973 -6.616 9.363 1.00 89.25 79 PRO A C 1
ATOM 586 O O . PRO A 1 79 ? -0.195 -5.858 9.957 1.00 89.25 79 PRO A O 1
ATOM 589 N N . LEU A 1 80 ? -1.898 -6.204 8.499 1.00 91.06 80 LEU A N 1
ATOM 590 C CA . LEU A 1 80 ? -2.189 -4.808 8.180 1.00 91.06 80 LEU A CA 1
ATOM 591 C C . LEU A 1 80 ? -3.572 -4.460 8.723 1.00 91.06 80 LEU A C 1
ATOM 593 O O . LEU A 1 80 ? -4.483 -5.272 8.626 1.00 91.06 80 LEU A O 1
ATOM 597 N N . GLU A 1 81 ? -3.723 -3.262 9.276 1.00 93.69 81 GLU A N 1
ATOM 598 C CA . GLU A 1 81 ? -5.003 -2.762 9.799 1.00 93.69 81 GLU A CA 1
ATOM 599 C C . GLU A 1 81 ? -5.624 -1.716 8.872 1.00 93.69 81 GLU A C 1
ATOM 601 O O . GLU A 1 81 ? -6.812 -1.437 8.971 1.00 93.69 81 GLU A O 1
ATOM 606 N N . LEU A 1 82 ? -4.834 -1.128 7.970 1.00 94.62 82 LEU A N 1
ATOM 607 C CA . LEU A 1 82 ? -5.312 -0.234 6.922 1.00 94.62 82 LEU A CA 1
ATOM 608 C C . LEU A 1 82 ? -4.351 -0.264 5.738 1.00 94.62 82 LEU A C 1
ATOM 610 O O . LEU A 1 82 ? -3.129 -0.196 5.907 1.00 94.62 82 LEU A O 1
ATOM 614 N N . ILE A 1 83 ? -4.909 -0.330 4.533 1.00 94.38 83 ILE A N 1
ATOM 615 C CA . ILE A 1 83 ? -4.153 -0.236 3.286 1.00 94.38 83 ILE A CA 1
ATOM 616 C C . ILE A 1 83 ? -4.653 0.992 2.534 1.00 94.38 83 ILE A C 1
ATOM 618 O O . ILE A 1 83 ? -5.823 1.072 2.177 1.00 94.38 83 ILE A O 1
ATOM 622 N N . HIS A 1 84 ? -3.764 1.943 2.277 1.00 93.38 84 HIS A N 1
ATOM 623 C CA . HIS A 1 84 ? -4.054 3.173 1.554 1.00 93.38 84 HIS A CA 1
ATOM 624 C C . HIS A 1 84 ? -3.337 3.158 0.206 1.00 93.38 84 HIS A C 1
ATOM 626 O O . HIS A 1 84 ? -2.130 3.368 0.132 1.00 93.38 84 HIS A O 1
ATOM 632 N N . ALA A 1 85 ? -4.067 2.878 -0.867 1.00 90.81 85 ALA A N 1
ATOM 633 C CA . ALA A 1 85 ? -3.531 2.801 -2.219 1.00 90.81 85 ALA A CA 1
ATOM 634 C C . ALA A 1 85 ? -3.650 4.144 -2.951 1.00 90.81 85 ALA A C 1
ATOM 636 O O . ALA A 1 85 ? -4.750 4.660 -3.140 1.00 90.81 85 ALA A O 1
ATOM 637 N N . HIS A 1 86 ? -2.513 4.670 -3.404 1.00 86.62 86 HIS A N 1
ATOM 638 C CA . HIS A 1 86 ? -2.379 5.911 -4.164 1.00 86.62 86 HIS A CA 1
ATOM 639 C C . HIS A 1 86 ? -2.099 5.565 -5.627 1.00 86.62 86 HIS A C 1
ATOM 641 O O . HIS A 1 86 ? -1.058 4.979 -5.906 1.00 86.62 86 HIS A O 1
ATOM 647 N N . CYS A 1 87 ? -3.035 5.874 -6.533 1.00 66.25 87 CYS A N 1
ATOM 648 C CA . CYS A 1 87 ? -2.980 5.632 -7.991 1.00 66.25 87 CYS A CA 1
ATOM 649 C C . CYS A 1 87 ? -1.977 4.585 -8.486 1.00 66.25 87 CYS A C 1
ATOM 651 O O . CYS A 1 87 ? -0.891 4.887 -8.979 1.00 66.25 87 CYS A O 1
ATOM 653 N N . LEU A 1 88 ? -2.373 3.325 -8.383 1.00 64.69 88 LEU A N 1
ATOM 654 C CA . LEU A 1 88 ? -1.541 2.196 -8.760 1.00 64.69 88 LEU A CA 1
ATOM 655 C C . LEU A 1 88 ? -1.927 1.705 -10.151 1.00 64.69 88 LEU A C 1
ATOM 657 O O . LEU A 1 88 ? -3.110 1.628 -10.474 1.00 64.69 88 LEU A O 1
ATOM 661 N N . GLY A 1 89 ? -0.940 1.272 -10.938 1.00 66.81 89 GLY A N 1
ATOM 662 C CA . GLY A 1 89 ? -1.218 0.367 -12.052 1.00 66.81 89 GLY A CA 1
ATOM 663 C C . GLY A 1 89 ? -1.937 -0.898 -11.557 1.00 66.81 89 GLY A C 1
ATOM 664 O O . GLY A 1 89 ? -1.833 -1.263 -10.379 1.00 66.81 89 GLY A O 1
ATOM 665 N N . GLU A 1 90 ? -2.644 -1.590 -12.454 1.00 71.94 90 GLU A N 1
ATOM 666 C CA . GLU A 1 90 ? -3.574 -2.692 -12.138 1.00 71.94 90 GLU A CA 1
ATOM 667 C C . GLU A 1 90 ? -3.014 -3.733 -11.143 1.00 71.94 90 GLU A C 1
ATOM 669 O O . GLU A 1 90 ? -3.723 -4.212 -10.254 1.00 71.94 90 GLU A O 1
ATOM 674 N N . ARG A 1 91 ? -1.714 -4.058 -11.233 1.00 84.19 91 ARG A N 1
ATOM 675 C CA . ARG A 1 91 ? -1.045 -5.043 -10.362 1.00 84.19 91 ARG A CA 1
ATOM 676 C C . ARG A 1 91 ? -0.895 -4.594 -8.909 1.00 84.19 91 ARG A C 1
ATOM 678 O O . ARG A 1 91 ? -1.114 -5.408 -8.014 1.00 84.19 91 ARG A O 1
ATOM 685 N N . GLY A 1 92 ? -0.531 -3.336 -8.659 1.00 84.81 92 GLY A N 1
ATOM 686 C CA . GLY A 1 92 ? -0.380 -2.821 -7.295 1.00 84.81 92 GLY A CA 1
ATOM 687 C C . GLY A 1 92 ? -1.719 -2.828 -6.558 1.00 84.81 92 GLY A C 1
ATOM 688 O O . GLY A 1 92 ? -1.809 -3.318 -5.431 1.00 84.81 92 GLY A O 1
ATOM 689 N N . LEU A 1 93 ? -2.777 -2.389 -7.247 1.00 87.88 93 LEU A N 1
ATOM 690 C CA . LEU A 1 93 ? -4.143 -2.430 -6.731 1.00 87.88 93 LEU A CA 1
ATOM 691 C C . LEU A 1 93 ? -4.612 -3.870 -6.476 1.00 87.88 93 LEU A C 1
ATOM 693 O O . LEU A 1 93 ? -5.206 -4.157 -5.437 1.00 87.88 93 LEU A O 1
ATOM 697 N N . HIS A 1 94 ? -4.290 -4.798 -7.381 1.00 90.31 94 HIS A N 1
ATOM 698 C CA . HIS A 1 94 ? -4.577 -6.216 -7.186 1.00 90.31 94 HIS A CA 1
ATOM 699 C C . HIS A 1 94 ? -3.917 -6.772 -5.911 1.00 90.31 94 HIS A C 1
ATOM 701 O O . HIS A 1 94 ? -4.579 -7.459 -5.132 1.00 90.31 94 HIS A O 1
ATOM 707 N N . TYR A 1 95 ? -2.646 -6.449 -5.644 1.00 91.38 95 TYR A N 1
ATOM 708 C CA . TYR A 1 95 ? -1.975 -6.885 -4.412 1.00 91.38 95 TYR A CA 1
ATOM 709 C C . TYR A 1 95 ? -2.590 -6.262 -3.158 1.00 91.38 95 TYR A C 1
ATOM 711 O O . TYR A 1 95 ? -2.787 -6.972 -2.172 1.00 91.38 95 TYR A O 1
ATOM 719 N N . ALA A 1 96 ? -2.937 -4.974 -3.208 1.00 91.81 96 ALA A N 1
ATOM 720 C CA . ALA A 1 96 ? -3.613 -4.282 -2.115 1.00 91.81 96 ALA A CA 1
ATOM 721 C C . ALA A 1 96 ? -4.958 -4.936 -1.780 1.00 91.81 96 ALA A C 1
ATOM 723 O O . ALA A 1 96 ? -5.223 -5.238 -0.620 1.00 91.81 96 ALA A O 1
ATOM 724 N N . ARG A 1 97 ? -5.768 -5.245 -2.801 1.00 94.12 97 ARG A N 1
ATOM 725 C CA . ARG A 1 97 ? -7.047 -5.944 -2.635 1.00 94.12 97 ARG A CA 1
ATOM 726 C C . ARG A 1 97 ? -6.867 -7.333 -2.030 1.00 94.12 97 ARG A C 1
ATOM 728 O O . ARG A 1 97 ? -7.607 -7.695 -1.122 1.00 94.12 97 ARG A O 1
ATOM 735 N N . LEU A 1 98 ? -5.890 -8.110 -2.501 1.00 94.75 98 LEU A N 1
ATOM 736 C CA . LEU A 1 98 ? -5.613 -9.433 -1.931 1.00 94.75 98 LEU A CA 1
ATOM 737 C C . LEU A 1 98 ? -5.193 -9.352 -0.457 1.00 94.75 98 LEU A C 1
ATOM 739 O O . LEU A 1 98 ? -5.628 -10.176 0.343 1.00 94.75 98 LEU A O 1
ATOM 743 N N . ALA A 1 99 ? -4.367 -8.372 -0.093 1.00 94.88 99 ALA A N 1
ATOM 744 C CA . ALA A 1 99 ? -3.948 -8.171 1.289 1.00 94.88 99 ALA A CA 1
ATOM 745 C C . ALA A 1 99 ? -5.095 -7.680 2.181 1.00 94.88 99 ALA A C 1
ATOM 747 O O . ALA A 1 99 ? -5.257 -8.198 3.281 1.00 94.88 99 ALA A O 1
ATOM 748 N N . ALA A 1 100 ? -5.933 -6.765 1.688 1.00 95.12 100 ALA A N 1
ATOM 749 C CA . ALA A 1 100 ? -7.128 -6.300 2.389 1.00 95.12 100 ALA A CA 1
ATOM 750 C C . ALA A 1 100 ? -8.064 -7.468 2.727 1.00 95.12 100 ALA A C 1
ATOM 752 O O . ALA A 1 100 ? -8.444 -7.644 3.881 1.00 95.12 100 ALA A O 1
ATOM 753 N N . LEU A 1 101 ? -8.348 -8.327 1.740 1.00 96.12 101 LEU A N 1
ATOM 754 C CA . LEU A 1 101 ? -9.166 -9.527 1.934 1.00 96.12 101 LEU A CA 1
ATOM 755 C C . LEU A 1 101 ? -8.528 -10.517 2.913 1.00 96.12 101 LEU A C 1
ATOM 757 O O . LEU A 1 101 ? -9.221 -11.067 3.761 1.00 96.12 101 LEU A O 1
ATOM 761 N N . ARG A 1 102 ? -7.213 -10.744 2.811 1.00 96.00 102 ARG A N 1
ATOM 762 C CA . ARG A 1 102 ? -6.490 -11.682 3.683 1.00 96.00 102 ARG A CA 1
ATOM 763 C C . ARG A 1 102 ? -6.501 -11.248 5.147 1.00 96.00 102 ARG A C 1
ATOM 765 O O . ARG A 1 102 ? -6.619 -12.101 6.018 1.00 96.00 102 ARG A O 1
ATOM 772 N N . HIS A 1 103 ? -6.331 -9.955 5.403 1.00 95.44 103 HIS A N 1
ATOM 773 C CA . HIS A 1 103 ? -6.180 -9.421 6.759 1.00 95.44 103 HIS A CA 1
ATOM 774 C C . HIS A 1 103 ? -7.481 -8.862 7.341 1.00 95.44 103 HIS A C 1
ATOM 776 O O . HIS A 1 103 ? -7.486 -8.437 8.490 1.00 95.44 103 HIS A O 1
ATOM 782 N N . GLY A 1 104 ? -8.572 -8.834 6.567 1.00 95.25 104 GLY A N 1
ATOM 783 C CA . GLY A 1 104 ? -9.812 -8.161 6.967 1.00 95.25 104 GLY A CA 1
ATOM 784 C C . GLY A 1 104 ? -9.641 -6.646 7.126 1.00 95.25 104 GLY A C 1
ATOM 785 O O . GLY A 1 104 ? -10.343 -6.028 7.921 1.00 95.25 104 GLY A O 1
ATOM 786 N N . ALA A 1 105 ? -8.684 -6.052 6.408 1.00 94.94 105 ALA A N 1
ATOM 787 C CA . ALA A 1 105 ? -8.317 -4.648 6.551 1.00 94.94 105 ALA A CA 1
ATOM 788 C C . ALA A 1 105 ? -9.078 -3.759 5.553 1.00 94.94 105 ALA A C 1
ATOM 790 O O . ALA A 1 105 ? -9.215 -4.141 4.386 1.00 94.94 105 ALA A O 1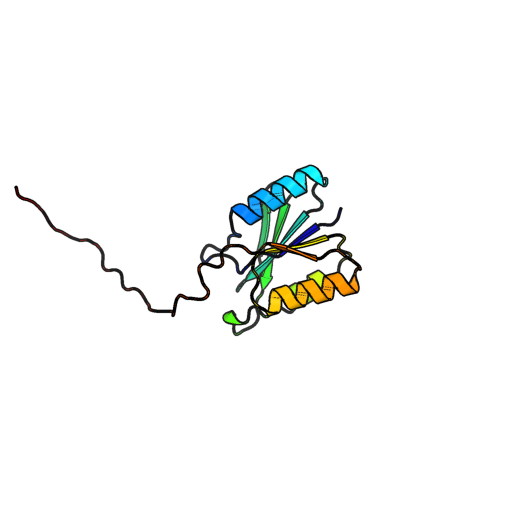
ATOM 791 N N . PRO A 1 106 ? -9.516 -2.549 5.947 1.00 95.75 106 PRO A N 1
ATOM 792 C CA . PRO A 1 106 ? -10.037 -1.562 5.013 1.00 95.75 106 PRO A CA 1
ATOM 793 C C . PRO A 1 106 ? -8.991 -1.184 3.956 1.00 95.75 106 PRO A C 1
ATOM 795 O O . PRO A 1 106 ? -7.823 -0.920 4.260 1.00 95.75 106 PRO A O 1
ATOM 798 N N . LEU A 1 107 ? -9.450 -1.128 2.704 1.00 94.56 107 LEU A N 1
ATOM 799 C CA . LEU A 1 107 ? -8.697 -0.630 1.558 1.00 94.56 107 LEU A CA 1
ATOM 800 C C . LEU A 1 107 ? -9.230 0.749 1.167 1.00 94.56 107 LEU A C 1
ATOM 802 O O . LEU A 1 107 ? -10.343 0.862 0.659 1.00 94.56 107 LEU A O 1
ATOM 806 N N . ILE A 1 108 ? -8.424 1.784 1.378 1.00 93.44 108 ILE A N 1
ATOM 807 C CA . ILE A 1 108 ? -8.710 3.154 0.949 1.00 93.44 108 ILE A CA 1
ATOM 808 C C . ILE A 1 108 ? -8.043 3.382 -0.401 1.00 93.44 108 ILE A C 1
ATOM 810 O O . ILE A 1 108 ? -6.841 3.155 -0.550 1.00 93.44 108 ILE A O 1
ATOM 814 N N . LEU A 1 109 ? -8.817 3.847 -1.378 1.00 89.31 109 LEU A N 1
ATOM 815 C CA . LEU A 1 109 ? -8.312 4.232 -2.689 1.00 89.31 109 LEU A CA 1
ATOM 816 C C . LEU A 1 109 ? -8.256 5.755 -2.772 1.00 89.31 109 LEU A C 1
ATOM 818 O O . LEU A 1 109 ? -9.284 6.420 -2.673 1.00 89.31 109 LEU A O 1
ATOM 822 N N . SER A 1 110 ? -7.059 6.294 -2.978 1.00 86.12 110 SER A N 1
ATOM 823 C CA . SER A 1 110 ? -6.848 7.701 -3.302 1.00 86.12 110 SER A CA 1
ATOM 824 C C . SER A 1 110 ? -6.447 7.818 -4.766 1.00 86.12 110 SER A C 1
ATOM 826 O O . SER A 1 110 ? -5.295 7.527 -5.115 1.00 86.12 110 SER A O 1
ATOM 828 N N . PRO A 1 111 ? -7.384 8.218 -5.641 1.00 71.88 111 PRO A N 1
ATOM 829 C CA . PRO A 1 111 ? -7.033 8.563 -7.000 1.00 71.88 111 PRO A CA 1
ATOM 830 C C . PRO A 1 111 ? -6.213 9.859 -6.964 1.00 71.88 111 PRO A C 1
ATOM 832 O O . PRO A 1 111 ? -6.746 10.938 -6.731 1.00 71.88 111 PRO A O 1
ATOM 835 N N . LEU A 1 112 ? -4.900 9.763 -7.157 1.00 64.88 112 LEU A N 1
ATOM 836 C CA . LEU A 1 112 ? -4.110 10.908 -7.603 1.00 64.88 112 LEU A CA 1
ATOM 837 C C . LEU A 1 112 ? -4.508 11.217 -9.050 1.00 64.88 112 LEU A C 1
ATOM 839 O O . LEU A 1 112 ? -4.776 10.296 -9.823 1.00 64.88 112 LEU A O 1
ATOM 843 N N . ALA A 1 113 ? -4.525 12.485 -9.452 1.00 49.38 113 ALA A N 1
ATOM 844 C CA . ALA A 1 113 ? -4.622 12.815 -10.869 1.00 49.38 113 ALA A CA 1
ATOM 845 C C . ALA A 1 113 ? -3.452 12.125 -11.589 1.00 49.38 113 ALA A C 1
ATOM 847 O O . ALA A 1 113 ? -2.292 12.495 -11.421 1.00 49.38 113 ALA A O 1
ATOM 848 N N . CYS A 1 114 ? -3.739 11.037 -12.301 1.00 43.78 114 CYS A N 1
ATOM 849 C CA . CYS A 1 114 ? -2.732 10.243 -12.977 1.00 43.78 114 CYS A CA 1
ATOM 850 C C . CYS A 1 114 ? -2.357 10.986 -14.261 1.00 43.78 114 CYS A C 1
ATOM 852 O O . CYS A 1 114 ? -2.833 10.655 -15.341 1.00 43.78 114 CYS A O 1
ATOM 854 N N . SER A 1 115 ? -1.533 12.027 -14.164 1.00 41.97 115 SER A N 1
ATOM 855 C CA . SER A 1 115 ? -0.976 12.715 -15.330 1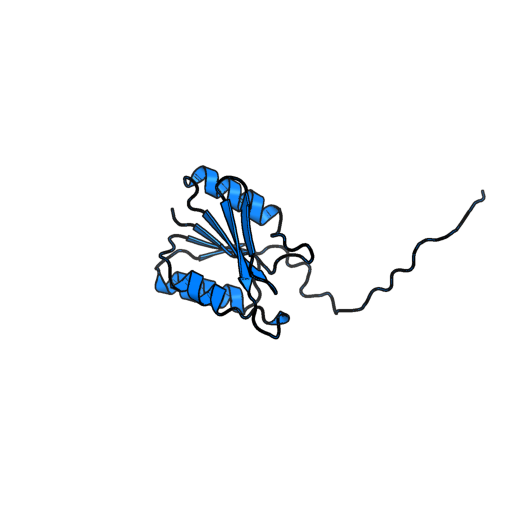.00 41.97 115 SER A CA 1
ATOM 856 C C . SER A 1 115 ? 0.158 11.890 -15.953 1.00 41.97 115 SER A C 1
ATOM 858 O O . SER A 1 115 ? 1.288 12.352 -16.053 1.00 41.97 115 SER A O 1
ATOM 860 N N . ALA A 1 116 ? -0.105 10.631 -16.317 1.00 43.47 116 ALA A N 1
ATOM 861 C CA . ALA A 1 116 ? 0.884 9.794 -17.009 1.00 43.47 116 ALA A CA 1
ATOM 862 C C . ALA A 1 116 ? 0.316 8.566 -17.742 1.00 43.47 116 ALA A C 1
ATOM 864 O O . ALA A 1 116 ? 1.098 7.766 -18.247 1.00 43.47 116 ALA A O 1
ATOM 865 N N . TRP A 1 117 ? -1.006 8.374 -17.823 1.00 38.00 117 TRP A N 1
ATOM 866 C CA . TRP A 1 117 ? -1.561 7.334 -18.708 1.00 38.00 117 TRP A CA 1
ATOM 867 C C . TRP A 1 117 ? -1.598 7.763 -20.188 1.00 38.00 117 TRP A C 1
ATOM 869 O O . TRP A 1 117 ? -1.940 6.943 -21.029 1.00 38.00 117 TRP A O 1
ATOM 879 N N . ASP A 1 118 ? -1.156 8.989 -20.505 1.00 34.22 118 ASP A N 1
ATOM 880 C CA . ASP A 1 118 ? -1.278 9.603 -21.839 1.00 34.22 118 ASP A CA 1
ATOM 881 C C . ASP A 1 118 ? 0.027 10.162 -22.438 1.00 34.22 118 ASP A C 1
ATOM 883 O O . ASP A 1 118 ? -0.011 10.888 -23.428 1.00 34.22 118 ASP A O 1
ATOM 887 N N . GLN A 1 119 ? 1.204 9.844 -21.889 1.00 36.28 119 GLN A N 1
ATOM 888 C CA . GLN A 1 119 ? 2.454 10.191 -22.578 1.00 36.28 119 GLN A CA 1
ATOM 889 C C . GLN A 1 119 ? 2.999 8.970 -23.328 1.00 36.28 119 GLN A C 1
ATOM 891 O O . GLN A 1 119 ? 3.611 8.099 -22.698 1.00 36.28 119 GLN A O 1
ATOM 896 N N . PRO A 1 120 ? 2.801 8.863 -24.661 1.00 35.41 120 PRO A N 1
ATOM 897 C CA . PRO A 1 120 ? 3.633 7.978 -25.454 1.00 35.41 120 PRO A CA 1
ATOM 898 C C . PRO A 1 120 ? 5.089 8.399 -25.254 1.00 35.41 120 PRO A C 1
ATOM 900 O O . PRO A 1 120 ? 5.436 9.578 -25.265 1.00 35.41 120 PRO A O 1
ATOM 903 N N . SER A 1 121 ? 5.942 7.411 -25.015 1.00 40.25 121 SER A N 1
ATOM 904 C CA . SER A 1 121 ? 7.382 7.585 -24.911 1.00 40.25 121 SER A CA 1
ATOM 905 C C . SER A 1 121 ? 7.954 8.065 -26.248 1.00 40.25 121 SER A C 1
ATOM 907 O O . SER A 1 121 ? 8.352 7.237 -27.064 1.00 40.25 121 SER A O 1
ATOM 909 N N . GLU A 1 122 ? 8.008 9.376 -26.467 1.00 33.00 122 GLU A N 1
ATOM 910 C CA . GLU A 1 122 ? 8.950 9.990 -27.402 1.00 33.00 122 GLU A CA 1
ATOM 911 C C . GLU A 1 122 ? 10.221 10.406 -26.645 1.00 33.00 122 GLU A C 1
ATOM 913 O O . GLU A 1 122 ? 10.140 10.947 -25.537 1.00 33.00 122 GLU A O 1
ATOM 918 N N . PRO A 1 123 ? 11.419 10.177 -27.207 1.00 38.84 123 PRO A N 1
ATOM 919 C CA . PRO A 1 123 ? 12.622 10.817 -26.712 1.00 38.84 123 PRO A CA 1
ATOM 920 C C . PRO A 1 123 ? 12.572 12.287 -27.135 1.00 38.84 123 PRO A C 1
ATOM 922 O O . PRO A 1 123 ? 12.922 12.630 -28.262 1.00 38.84 123 PRO A O 1
ATOM 925 N N . ALA A 1 124 ? 12.143 13.178 -26.243 1.00 37.09 124 ALA A N 1
ATOM 926 C CA . ALA A 1 124 ? 12.318 14.605 -26.466 1.00 37.09 124 ALA A CA 1
ATOM 927 C C . ALA A 1 124 ? 13.815 14.941 -26.344 1.00 37.09 124 ALA A C 1
ATOM 929 O O . ALA A 1 124 ? 14.325 15.270 -25.273 1.00 37.09 124 ALA A O 1
ATOM 930 N N . CYS A 1 125 ? 14.528 14.847 -27.468 1.00 37.25 125 CYS A N 1
ATOM 931 C CA . CYS A 1 125 ? 15.704 15.661 -27.731 1.00 37.25 125 CYS A CA 1
ATOM 932 C C . CYS A 1 125 ? 15.281 17.132 -27.633 1.00 37.25 125 CYS A C 1
ATOM 934 O O . CYS A 1 125 ? 14.877 17.733 -28.624 1.00 37.25 125 CYS A O 1
ATOM 936 N N . VAL A 1 126 ? 15.347 17.720 -26.441 1.00 35.75 126 VAL A N 1
ATOM 937 C CA . VAL A 1 126 ? 15.279 19.174 -26.298 1.00 35.75 126 VAL A CA 1
ATOM 938 C C . VAL A 1 126 ? 16.706 19.688 -26.394 1.00 35.75 126 VAL A C 1
ATOM 940 O O . VAL A 1 126 ? 17.505 19.563 -25.467 1.00 35.75 126 VAL A O 1
ATOM 943 N N . ALA A 1 127 ? 17.028 20.197 -27.582 1.00 37.19 127 ALA A N 1
ATOM 944 C CA . ALA A 1 127 ? 18.228 20.970 -27.856 1.00 37.19 127 ALA A CA 1
ATOM 945 C C . ALA A 1 127 ? 18.387 22.121 -26.839 1.00 37.19 127 ALA A C 1
ATOM 947 O O . ALA A 1 127 ? 17.383 22.667 -26.370 1.00 37.19 127 ALA A O 1
ATOM 948 N N . PRO A 1 128 ? 19.623 22.524 -26.496 1.00 35.16 128 PRO A N 1
ATOM 949 C CA . PRO A 1 128 ? 19.833 23.671 -25.623 1.00 35.16 128 PRO A CA 1
ATOM 950 C C . PRO A 1 128 ? 19.332 24.951 -26.312 1.00 35.16 128 PRO A C 1
ATOM 952 O O . PRO A 1 128 ? 19.584 25.130 -27.507 1.00 35.16 128 PRO A O 1
ATOM 955 N N . PRO A 1 129 ? 18.684 25.885 -25.594 1.00 36.62 129 PRO A N 1
ATOM 956 C CA . PRO A 1 129 ? 18.422 27.211 -26.128 1.00 36.62 129 PRO A CA 1
ATOM 957 C C . PRO A 1 129 ? 19.736 28.002 -26.145 1.00 36.62 129 PRO A C 1
ATOM 959 O O . PRO A 1 129 ? 20.030 28.781 -25.242 1.00 36.62 129 PRO A O 1
ATOM 962 N N . SER A 1 130 ? 20.563 27.789 -27.167 1.00 41.66 130 SER A N 1
ATOM 963 C CA . SER A 1 130 ? 21.596 28.754 -27.527 1.00 41.66 130 SER A CA 1
ATOM 964 C C . SER A 1 130 ? 21.003 29.806 -28.457 1.00 41.66 130 SER A C 1
ATOM 966 O O . SER A 1 130 ? 20.488 29.471 -29.518 1.00 41.66 130 SER A O 1
ATOM 968 N N . ALA A 1 131 ? 21.195 31.063 -28.059 1.00 42.97 131 ALA A N 1
ATOM 969 C CA . ALA A 1 131 ? 21.234 32.252 -28.902 1.00 42.97 131 ALA A CA 1
ATOM 970 C C . ALA A 1 131 ? 19.933 32.673 -29.610 1.00 42.97 131 ALA A C 1
ATOM 972 O O . ALA A 1 131 ? 19.620 32.227 -30.706 1.00 42.97 131 ALA A O 1
ATOM 973 N N . CYS A 1 132 ? 19.293 33.710 -29.066 1.00 30.88 132 CYS A N 1
ATOM 974 C CA . CYS A 1 132 ? 18.837 34.805 -29.919 1.00 30.88 132 CYS A CA 1
ATOM 975 C C . CYS A 1 132 ? 18.948 36.134 -29.160 1.00 30.88 132 CYS A C 1
ATOM 977 O O . CYS A 1 132 ? 18.100 36.501 -28.350 1.00 30.88 132 CYS A O 1
ATOM 979 N N . CYS A 1 133 ? 20.068 36.817 -29.398 1.00 32.88 133 CYS A N 1
ATOM 980 C CA . CYS A 1 133 ? 20.249 38.231 -29.110 1.00 32.88 133 CYS A CA 1
ATOM 981 C C . CYS A 1 133 ? 19.256 39.090 -29.915 1.00 32.88 133 CYS A C 1
ATOM 983 O O . CYS A 1 133 ? 19.107 38.891 -31.114 1.00 32.88 133 CYS A O 1
ATOM 985 N N . SER A 1 134 ? 18.720 40.088 -29.208 1.00 33.25 134 SER A N 1
ATOM 986 C CA . SER A 1 134 ? 18.549 41.508 -29.562 1.00 33.25 134 SER A CA 1
ATOM 987 C C . SER A 1 134 ? 17.518 42.020 -30.594 1.00 33.25 134 SER A C 1
ATOM 989 O O . SER A 1 134 ? 17.238 41.432 -31.633 1.00 33.25 134 SER A O 1
ATOM 991 N N . ILE A 1 135 ? 17.088 43.253 -30.257 1.00 33.34 135 ILE A N 1
ATOM 992 C CA . ILE A 1 135 ? 16.490 44.350 -31.044 1.00 33.34 135 ILE A CA 1
ATOM 993 C C . ILE A 1 135 ? 14.951 44.375 -31.106 1.00 33.34 135 ILE A C 1
ATOM 995 O O . ILE A 1 135 ? 14.334 43.733 -31.952 1.00 33.34 135 ILE A O 1
ATOM 999 N N . ARG A 1 136 ? 14.329 45.234 -30.283 1.00 38.03 136 ARG A N 1
ATOM 1000 C CA . ARG A 1 136 ? 14.058 46.651 -30.611 1.00 38.03 136 ARG A CA 1
ATOM 1001 C C . ARG A 1 136 ? 14.024 47.506 -29.351 1.00 38.03 136 ARG A C 1
ATOM 1003 O O . ARG A 1 136 ? 13.631 46.960 -28.300 1.00 38.03 136 ARG A O 1
#

Secondary structure (DSSP, 8-state):
--EEEE-SS--TTS---HHHHHHHHHHHHHTTT-EEEEEEESS-EEEEETTEEEEEEEPPSSGGG---HHHHHHHHHS--SEEEEES--HHHHHHHHHHHHHHT--EEEE----TTSS------------------

pLDDT: mean 76.0, std 20.38, range [30.88, 96.12]

Nearest PDB structures (foldseek):
  4ihq-assembly1_A  TM=3.952E-01  e=3.787E-01  Sulfolobus acidocaldarius DSM 639
  3p83-assembly1_E  TM=4.649E-01  e=1.387E+00  Archaeoglobus fulgidus
  3p83-assembly1_F  TM=4.694E-01  e=1.918E+00  Archaeoglobus fulgidus
  5uju-assembly1_A  TM=5.376E-01  e=2.832E+00  Burkholderia multivorans ATCC 17616

Sequence (136 aa):
MRIVHLAPHLSAAGAFAPDVLALAHAQAQASEGRVKVLGAAPDARTSRVGELELRALAAEWPPRLGRSRALRHHLLGSPLELIHAHCLGERGLHYA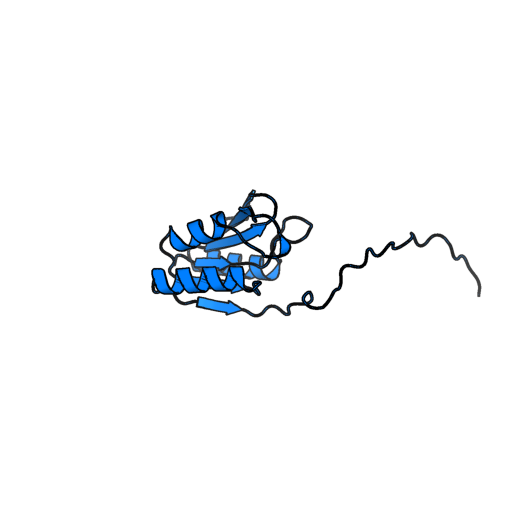RLAALRHGAPLILSPLACSAWDQPSEPACVAPPSACCSIR

Mean predicted aligned error: 10.45 Å

Radius of gyration: 18.11 Å; Cα contacts (8 Å, |Δi|>4): 238; chains: 1; bounding box: 32×58×48 Å

Solvent-accessible surface area (backbone atoms only — not comparable to full-atom values): 7837 Å² total; per-residue (Å²): 96,42,35,37,37,37,45,38,65,45,42,100,87,71,42,70,59,66,68,60,51,52,52,48,46,54,48,15,67,77,31,79,39,38,27,33,40,37,28,41,25,80,60,63,45,78,52,68,60,86,66,34,42,38,36,35,24,37,28,39,88,65,57,90,62,50,40,29,71,56,49,44,49,54,51,65,71,49,89,44,59,31,39,38,39,33,52,50,59,75,51,52,48,50,43,50,52,53,27,20,66,74,52,74,19,56,72,46,80,43,81,55,86,72,91,64,89,78,67,78,91,68,84,81,81,73,73,80,94,73,84,84,82,86,88,133